Protein AF-A0A9W6TNJ5-F1 (afdb_monomer_lite)

Secondary structure (DSSP, 8-state):
----S--TT-----EEEEEEEEEEEPPGGGS-SSS-GGGHHHHEEEEEEEEEEEHHHHHHHT--GGGGGG----S-TT-TTS-EEEEEEE-SSEEEEEEEEE--SS-S-EEEEEEEEEEES-GGG--SS-SSS-B----SS--EEEEEEEEEEETTEEE--EE-S-----

Structure (mmCIF, N/CA/C/O backbone):
data_AF-A0A9W6TNJ5-F1
#
_entry.id   AF-A0A9W6TNJ5-F1
#
loop_
_atom_site.group_PDB
_atom_site.id
_atom_site.type_symbol
_atom_site.label_atom_id
_atom_site.label_alt_id
_atom_site.label_comp_id
_atom_site.label_asym_id
_atom_site.label_entity_id
_atom_site.label_seq_id
_atom_site.pdbx_PDB_ins_code
_atom_site.Cartn_x
_atom_site.Cartn_y
_atom_site.Cartn_z
_atom_site.occupancy
_atom_site.B_iso_or_equiv
_atom_site.auth_seq_id
_atom_site.auth_comp_id
_atom_site.auth_asym_id
_atom_site.auth_atom_id
_atom_site.pdbx_PDB_model_num
ATOM 1 N N . MET A 1 1 ? -20.446 -2.030 2.931 1.00 32.66 1 MET A N 1
ATOM 2 C CA . MET A 1 1 ? -20.990 -1.926 4.299 1.00 32.66 1 MET A CA 1
ATOM 3 C C . MET A 1 1 ? -19.887 -1.301 5.138 1.00 32.66 1 MET A C 1
ATOM 5 O O . MET A 1 1 ? -18.923 -1.979 5.458 1.00 32.66 1 MET A O 1
ATOM 9 N N . PHE A 1 2 ? -19.938 0.018 5.328 1.00 34.91 2 PHE A N 1
ATOM 10 C CA . PHE A 1 2 ? -18.967 0.737 6.150 1.00 34.91 2 PHE A CA 1
ATOM 11 C C . PHE A 1 2 ? -19.449 0.601 7.587 1.00 34.91 2 PHE A C 1
ATOM 13 O O . PHE A 1 2 ? -20.475 1.178 7.937 1.00 34.91 2 PHE A O 1
ATOM 20 N N . ALA A 1 3 ? -18.785 -0.230 8.385 1.00 38.16 3 ALA A N 1
ATOM 21 C CA . ALA A 1 3 ? -18.978 -0.148 9.820 1.00 38.16 3 ALA A CA 1
ATOM 22 C C . ALA A 1 3 ? -18.427 1.222 10.225 1.00 38.16 3 ALA A C 1
ATOM 24 O O . ALA A 1 3 ? -17.240 1.483 10.038 1.00 38.16 3 ALA A O 1
ATOM 25 N N . ASP A 1 4 ? -19.275 2.087 10.765 1.00 43.94 4 ASP A N 1
ATOM 26 C CA . ASP A 1 4 ? -18.938 3.383 11.372 1.00 43.94 4 ASP A CA 1
ATOM 27 C C . ASP A 1 4 ? -17.968 3.265 12.570 1.00 43.94 4 ASP A C 1
ATOM 29 O O . ASP A 1 4 ? -17.776 4.203 13.341 1.00 43.94 4 ASP A O 1
ATOM 33 N N . GLY A 1 5 ? -17.342 2.100 12.751 1.00 43.44 5 GLY A N 1
ATOM 34 C CA . GLY A 1 5 ? -16.393 1.819 13.807 1.00 43.44 5 GLY A CA 1
ATOM 35 C C . GLY A 1 5 ? -17.003 1.786 15.196 1.00 43.44 5 GLY A C 1
ATOM 36 O O . GLY A 1 5 ? -16.248 1.722 16.167 1.00 43.44 5 GLY A O 1
ATOM 37 N N . HIS A 1 6 ? -18.331 1.836 15.307 1.00 47.16 6 HIS A N 1
ATOM 38 C CA . HIS A 1 6 ? -19.030 1.728 16.571 1.00 47.16 6 HIS A CA 1
ATOM 39 C C . HIS A 1 6 ? -19.576 0.309 16.664 1.00 47.16 6 HIS A C 1
ATOM 41 O O . HIS A 1 6 ? -20.687 -0.011 16.250 1.00 47.16 6 HIS A O 1
ATOM 47 N N . GLY A 1 7 ? -18.777 -0.584 17.246 1.00 44.84 7 GLY A N 1
ATOM 48 C CA . GLY A 1 7 ? -19.382 -1.749 17.870 1.00 44.84 7 GLY A CA 1
ATOM 49 C C . GLY A 1 7 ? -20.425 -1.304 18.898 1.00 44.84 7 GLY A C 1
ATOM 50 O O . GLY A 1 7 ? -20.275 -0.217 19.462 1.00 44.84 7 GLY A O 1
ATOM 51 N N . PRO A 1 8 ? -21.440 -2.130 19.205 1.00 44.88 8 PRO A N 1
ATOM 52 C CA . PRO A 1 8 ? -22.590 -1.748 20.036 1.00 44.88 8 PRO A CA 1
ATOM 53 C C . PRO A 1 8 ? -22.258 -1.246 21.459 1.00 44.88 8 PRO A C 1
ATOM 55 O O . PRO A 1 8 ? -23.163 -0.862 22.191 1.00 44.88 8 PRO A O 1
ATOM 58 N N . TRP A 1 9 ? -20.981 -1.228 21.855 1.00 50.50 9 TRP A N 1
ATOM 59 C CA . TRP A 1 9 ? -20.509 -0.909 23.201 1.00 50.50 9 TRP A CA 1
ATOM 60 C C . TRP A 1 9 ? -19.336 0.085 23.255 1.00 50.50 9 TRP A C 1
ATOM 62 O O . TRP A 1 9 ? -18.781 0.286 24.331 1.00 50.50 9 TRP A O 1
ATOM 72 N N . GLY A 1 10 ? -18.914 0.685 22.133 1.00 49.41 10 GLY A N 1
ATOM 73 C CA . GLY A 1 10 ? -17.827 1.684 22.124 1.00 49.41 10 GLY A CA 1
ATOM 74 C C . GLY A 1 10 ? -16.442 1.161 22.544 1.00 49.41 10 GLY A C 1
ATOM 75 O O . GLY A 1 10 ? -15.535 1.950 22.790 1.00 49.41 10 GLY A O 1
ATOM 76 N N . GLY A 1 11 ? -16.265 -0.161 22.640 1.00 51.06 11 GLY A N 1
ATOM 77 C CA . GLY A 1 11 ? -14.996 -0.784 23.009 1.00 51.06 11 GLY A CA 1
ATOM 78 C C . GLY A 1 11 ? -14.026 -0.866 21.829 1.00 51.06 11 GLY A C 1
ATOM 79 O O . GLY A 1 11 ? -14.374 -1.375 20.762 1.00 51.06 11 GLY A O 1
ATOM 80 N N . GLY A 1 12 ? -12.789 -0.410 22.024 1.00 55.25 12 GLY A N 1
ATOM 81 C CA . GLY A 1 12 ? -11.666 -0.807 21.176 1.00 55.25 12 GLY A CA 1
ATOM 82 C C . GLY A 1 12 ? -11.323 -2.278 21.425 1.00 55.25 12 GLY A C 1
ATOM 83 O O . GLY A 1 12 ? -11.486 -2.794 22.531 1.00 55.25 12 GLY A O 1
ATOM 84 N N . GLY A 1 13 ? -10.867 -2.984 20.401 1.00 63.34 13 GLY A N 1
ATOM 85 C CA . GLY A 1 13 ? -10.353 -4.337 20.563 1.00 63.34 13 GLY A CA 1
ATOM 86 C C . GLY A 1 13 ? -9.406 -4.686 19.430 1.00 63.34 13 GLY A C 1
ATOM 87 O O . GLY A 1 13 ? -9.308 -3.962 18.444 1.00 63.34 13 GLY A O 1
ATOM 88 N N . ARG A 1 14 ? -8.679 -5.790 19.588 1.00 71.88 14 ARG A N 1
ATOM 89 C CA . ARG A 1 14 ? -7.610 -6.171 18.664 1.00 71.88 14 ARG A CA 1
ATOM 90 C C . ARG A 1 14 ? -8.148 -6.408 17.255 1.00 71.88 14 ARG A C 1
ATOM 92 O O . ARG A 1 14 ? -8.992 -7.285 17.061 1.00 71.88 14 ARG A O 1
ATOM 99 N N . SER A 1 15 ? -7.554 -5.723 16.288 1.00 71.94 15 SER A N 1
ATOM 100 C CA . SER A 1 15 ? -7.778 -5.981 14.873 1.00 71.94 15 SER A CA 1
ATOM 101 C C . SER A 1 15 ? -6.567 -6.695 14.271 1.00 71.94 15 SER A C 1
ATOM 103 O O . SER A 1 15 ? -5.417 -6.461 14.650 1.00 71.94 15 SER A O 1
ATOM 105 N N . ARG A 1 16 ? -6.819 -7.632 13.366 1.00 72.81 16 ARG A N 1
ATOM 106 C CA . ARG A 1 16 ? -5.808 -8.424 12.665 1.00 72.81 16 ARG A CA 1
ATOM 107 C C . ARG A 1 16 ? -5.948 -8.160 11.180 1.00 72.81 16 ARG A C 1
ATOM 109 O O . ARG A 1 16 ? -7.048 -8.245 10.641 1.00 72.81 16 ARG A O 1
ATOM 116 N N . VAL A 1 17 ? -4.835 -7.853 10.542 1.00 73.50 17 VAL A N 1
ATOM 117 C CA . VAL A 1 17 ? -4.746 -7.673 9.101 1.00 73.50 17 VAL A CA 1
ATOM 118 C C . VAL A 1 17 ? -3.841 -8.770 8.582 1.00 73.50 17 VAL A C 1
ATOM 120 O O . VAL A 1 17 ? -2.660 -8.835 8.925 1.00 73.50 17 VAL A O 1
ATOM 123 N N . HIS A 1 18 ? -4.419 -9.652 7.783 1.00 77.56 18 HIS A N 1
ATOM 124 C CA . HIS A 1 18 ? -3.671 -10.628 7.020 1.00 77.56 18 HIS A CA 1
ATOM 125 C C . HIS A 1 18 ? -3.647 -10.176 5.566 1.00 77.56 18 HIS A C 1
ATOM 127 O O . HIS A 1 18 ? -4.699 -9.907 4.986 1.00 77.56 18 HIS A O 1
ATOM 133 N N . VAL A 1 19 ? -2.444 -10.053 5.016 1.00 73.69 19 VAL A N 1
ATOM 134 C CA . VAL A 1 19 ? -2.220 -9.751 3.608 1.00 73.69 19 VAL A CA 1
ATOM 135 C C . VAL A 1 19 ? -1.352 -10.851 3.031 1.00 73.69 19 VAL A C 1
ATOM 137 O O . VAL A 1 19 ? -0.220 -11.046 3.479 1.00 73.69 19 VAL A O 1
ATOM 140 N N . ASP A 1 20 ? -1.883 -11.549 2.038 1.00 76.44 20 ASP A N 1
ATOM 141 C CA . ASP A 1 20 ? -1.097 -12.397 1.151 1.00 76.44 20 ASP A CA 1
ATOM 142 C C . ASP A 1 20 ? -1.070 -11.714 -0.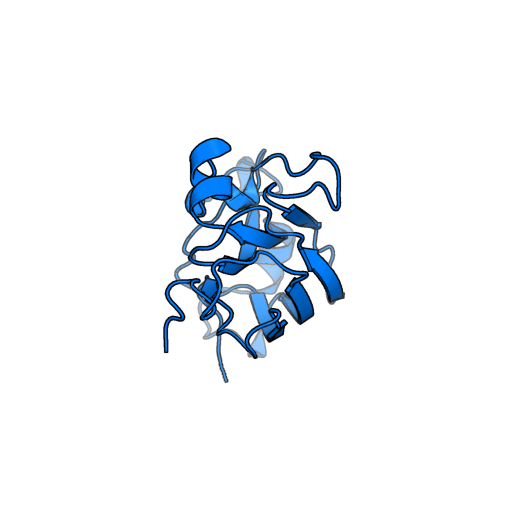215 1.00 76.44 20 ASP A C 1
ATOM 144 O O . ASP A 1 20 ? -2.101 -11.619 -0.878 1.00 76.44 20 ASP A O 1
ATOM 148 N N . ALA A 1 21 ? 0.071 -11.133 -0.585 1.00 73.00 21 ALA A N 1
ATOM 149 C CA . ALA A 1 21 ? 0.215 -10.386 -1.825 1.00 73.00 21 ALA A CA 1
ATOM 150 C C . ALA A 1 21 ? 1.414 -10.883 -2.630 1.00 73.00 21 ALA A C 1
ATOM 152 O O . ALA A 1 21 ? 2.556 -10.832 -2.182 1.00 73.00 21 ALA A O 1
ATOM 153 N N . THR A 1 22 ? 1.181 -11.297 -3.869 1.00 73.69 22 THR A N 1
ATOM 154 C CA . THR A 1 22 ? 2.233 -11.496 -4.862 1.00 73.69 22 THR A CA 1
ATOM 155 C C . THR A 1 22 ? 2.389 -10.226 -5.679 1.00 73.69 22 THR A C 1
ATOM 157 O O . THR A 1 22 ? 1.472 -9.801 -6.384 1.00 73.69 22 THR A O 1
ATOM 160 N N . LEU A 1 23 ? 3.572 -9.622 -5.583 1.00 72.31 23 LEU A N 1
ATOM 161 C CA . LEU A 1 23 ? 3.901 -8.372 -6.246 1.00 72.31 23 LEU A CA 1
ATOM 162 C C . LEU A 1 23 ? 5.131 -8.593 -7.118 1.00 72.31 23 LEU A C 1
ATOM 164 O O . LEU A 1 23 ? 6.206 -8.953 -6.639 1.00 72.31 23 LEU A O 1
ATOM 168 N N . ARG A 1 24 ? 4.989 -8.374 -8.419 1.00 72.06 24 ARG A N 1
ATOM 169 C CA . ARG A 1 24 ? 6.116 -8.491 -9.346 1.00 72.06 24 ARG A CA 1
ATOM 170 C C . ARG A 1 24 ? 5.988 -7.501 -10.490 1.00 72.06 24 ARG A C 1
ATOM 172 O O . ARG A 1 24 ? 4.868 -7.127 -10.834 1.00 72.06 24 ARG A O 1
ATOM 179 N N . PRO A 1 25 ? 7.093 -7.110 -11.134 1.00 67.75 25 PRO A N 1
ATOM 180 C CA . PRO A 1 25 ? 7.013 -6.447 -12.424 1.00 67.75 25 PRO A CA 1
ATOM 181 C C . PRO A 1 25 ? 6.181 -7.280 -13.412 1.00 67.75 25 PRO A C 1
ATOM 183 O O . PRO A 1 25 ? 6.219 -8.520 -13.394 1.00 67.75 25 PRO A O 1
ATOM 186 N N . LEU A 1 26 ? 5.409 -6.612 -14.270 1.00 69.88 26 LEU A N 1
ATOM 187 C CA . LEU A 1 26 ? 4.759 -7.301 -15.387 1.00 69.88 26 LEU A CA 1
ATOM 188 C C . LEU A 1 26 ? 5.812 -7.904 -16.327 1.00 69.88 26 LEU A C 1
ATOM 190 O O . LEU A 1 26 ? 6.958 -7.452 -16.400 1.00 69.88 26 LEU A O 1
ATOM 194 N N . LYS A 1 27 ? 5.429 -8.946 -17.054 1.00 70.12 27 LYS A N 1
ATOM 195 C CA . LYS A 1 27 ? 6.245 -9.504 -18.131 1.00 70.12 27 LYS A CA 1
ATOM 196 C C . LYS A 1 27 ? 5.941 -8.795 -19.445 1.00 70.12 27 LYS A C 1
ATOM 198 O O . LYS A 1 27 ? 4.923 -8.127 -19.596 1.00 70.12 27 LYS A O 1
ATOM 203 N N . GLU A 1 28 ? 6.851 -8.938 -20.401 1.00 65.88 28 GLU A N 1
ATOM 204 C CA . GLU A 1 28 ? 6.751 -8.314 -21.725 1.00 65.88 28 GLU A CA 1
ATOM 205 C C . GLU A 1 28 ? 5.476 -8.734 -22.474 1.00 65.88 28 GLU A C 1
ATOM 207 O O . GLU A 1 28 ? 4.871 -7.914 -23.152 1.00 65.88 28 GLU A O 1
ATOM 212 N N . ASP A 1 29 ? 5.024 -9.973 -22.276 1.00 69.62 29 ASP A N 1
ATOM 213 C CA . ASP A 1 29 ? 3.785 -10.529 -22.827 1.00 69.62 29 ASP A CA 1
ATOM 214 C C . ASP A 1 29 ? 2.508 -10.096 -22.081 1.00 69.62 29 ASP A C 1
ATOM 216 O O . ASP A 1 29 ? 1.403 -10.361 -22.552 1.00 69.62 29 ASP A O 1
ATOM 220 N N . GLU A 1 30 ? 2.637 -9.426 -20.932 1.00 67.69 30 GLU A N 1
ATOM 221 C CA . GLU A 1 30 ? 1.510 -8.938 -20.124 1.00 67.69 30 GLU A CA 1
ATOM 222 C C . GLU A 1 30 ? 1.191 -7.453 -20.367 1.00 67.69 30 GLU A C 1
ATOM 224 O O . GLU A 1 30 ? 0.241 -6.931 -19.781 1.00 67.69 30 GLU A O 1
ATOM 229 N N . VAL A 1 31 ? 1.955 -6.765 -21.222 1.00 64.44 31 VAL A N 1
ATOM 230 C CA . VAL A 1 31 ? 1.775 -5.335 -21.518 1.00 64.44 31 VAL A CA 1
ATOM 231 C C . VAL A 1 31 ? 1.384 -5.134 -22.978 1.00 64.44 31 VAL A C 1
ATOM 233 O O . VAL A 1 31 ? 1.959 -5.734 -23.879 1.00 64.44 31 VAL A O 1
ATOM 236 N N . GLN A 1 32 ? 0.382 -4.282 -23.219 1.00 57.94 32 GLN A N 1
ATOM 237 C CA . GLN A 1 32 ? -0.083 -3.947 -24.567 1.00 57.94 32 GLN A CA 1
ATOM 238 C C . GLN A 1 32 ? 0.970 -3.104 -25.300 1.00 57.94 32 GLN A C 1
ATOM 240 O O . GLN A 1 32 ? 0.962 -1.885 -25.161 1.00 57.94 32 GLN A O 1
ATOM 245 N N . ASP A 1 33 ? 1.871 -3.770 -26.036 1.00 52.75 33 ASP A N 1
ATOM 246 C CA . ASP A 1 33 ? 2.729 -3.358 -27.177 1.00 52.75 33 ASP A CA 1
ATOM 247 C C . ASP A 1 33 ? 3.458 -1.991 -27.169 1.00 52.75 33 ASP A C 1
ATOM 249 O O . ASP A 1 33 ? 4.230 -1.697 -28.081 1.00 52.75 33 ASP A O 1
ATOM 253 N N . THR A 1 34 ? 3.291 -1.147 -26.153 1.00 51.09 34 THR A N 1
ATOM 254 C CA . THR A 1 34 ? 3.683 0.271 -26.209 1.00 51.09 34 THR A CA 1
ATOM 255 C C . THR A 1 34 ? 4.835 0.598 -25.261 1.00 51.09 34 THR A C 1
ATOM 257 O O . THR A 1 34 ? 5.581 1.545 -25.505 1.00 51.09 34 THR A O 1
ATOM 260 N N . ILE A 1 35 ? 5.050 -0.209 -24.216 1.00 53.78 35 ILE A N 1
ATOM 261 C CA . ILE A 1 35 ? 6.148 -0.030 -23.263 1.00 53.78 35 ILE A CA 1
ATOM 262 C C . ILE A 1 35 ? 6.841 -1.372 -23.029 1.00 53.78 35 ILE A C 1
ATOM 264 O O . ILE A 1 35 ? 6.264 -2.312 -22.492 1.00 53.78 35 ILE A O 1
ATOM 268 N N . THR A 1 36 ? 8.112 -1.471 -23.419 1.00 52.66 36 THR A N 1
ATOM 269 C CA . THR A 1 36 ? 8.927 -2.669 -23.185 1.00 52.66 36 THR A CA 1
ATOM 270 C C . THR A 1 36 ? 9.226 -2.790 -21.686 1.00 52.66 36 THR A C 1
ATOM 272 O O . THR A 1 36 ? 10.095 -2.091 -21.162 1.00 52.66 36 THR A O 1
ATOM 275 N N . VAL A 1 37 ? 8.511 -3.672 -20.983 1.00 51.06 37 VAL A N 1
ATOM 276 C CA . VAL A 1 37 ? 8.545 -3.790 -19.509 1.00 51.06 37 VAL A CA 1
ATOM 277 C C . VAL A 1 37 ? 9.940 -4.056 -18.950 1.00 51.06 37 VAL A C 1
ATOM 279 O O . VAL A 1 37 ? 10.301 -3.525 -17.901 1.00 51.06 37 VAL A O 1
ATOM 282 N N . ARG A 1 38 ? 10.772 -4.785 -19.706 1.00 48.53 38 ARG A N 1
ATOM 283 C CA . ARG A 1 38 ? 12.179 -5.047 -19.366 1.00 48.53 38 ARG A CA 1
ATOM 284 C C . ARG A 1 38 ? 12.998 -3.786 -19.108 1.00 48.53 38 ARG A C 1
ATOM 286 O O . ARG A 1 38 ? 13.908 -3.838 -18.298 1.00 48.53 38 ARG A O 1
ATOM 293 N N . ARG A 1 39 ? 12.678 -2.656 -19.745 1.00 57.94 39 ARG A N 1
ATOM 294 C CA . ARG A 1 39 ? 13.432 -1.416 -19.521 1.00 57.94 39 ARG A CA 1
ATOM 295 C C . ARG A 1 39 ? 13.049 -0.723 -18.215 1.00 57.94 39 ARG A C 1
ATOM 297 O O . ARG A 1 39 ? 13.824 0.060 -17.694 1.00 57.94 39 ARG A O 1
ATOM 304 N N . LEU A 1 40 ? 11.869 -0.983 -17.662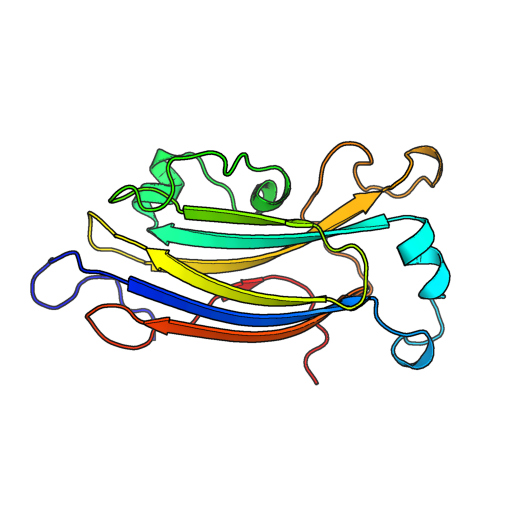 1.00 63.97 40 LEU A N 1
ATOM 305 C CA . LEU A 1 40 ? 11.370 -0.214 -16.523 1.00 63.97 40 LEU A CA 1
ATOM 306 C C . LEU A 1 40 ? 11.939 -0.694 -15.194 1.00 63.97 40 LEU A C 1
ATOM 308 O O . LEU A 1 40 ? 12.279 0.145 -14.371 1.00 63.97 40 LEU A O 1
ATOM 312 N N . SER A 1 41 ? 12.148 -1.999 -15.003 1.00 66.81 41 SER A N 1
ATOM 313 C CA . SER A 1 41 ? 12.957 -2.489 -13.877 1.00 66.81 41 SER A CA 1
ATOM 314 C C . SER A 1 41 ? 14.393 -1.963 -13.923 1.00 66.81 41 SER A C 1
ATOM 316 O O . SER A 1 41 ? 15.045 -1.873 -12.887 1.00 66.81 41 SER A O 1
ATOM 318 N N . ASP A 1 42 ? 14.894 -1.581 -15.100 1.00 73.94 42 ASP A N 1
ATOM 319 C CA . ASP A 1 42 ? 16.211 -0.951 -15.238 1.00 73.94 42 ASP A CA 1
ATOM 320 C C . ASP A 1 42 ? 16.185 0.534 -14.838 1.00 73.94 42 ASP A C 1
ATOM 322 O O . ASP A 1 42 ? 17.217 1.086 -14.452 1.00 73.94 42 ASP A O 1
ATOM 326 N N . TYR A 1 43 ? 15.012 1.174 -14.883 1.00 75.69 43 TYR A N 1
ATOM 327 C CA . TYR A 1 43 ? 14.838 2.601 -14.597 1.00 75.69 43 TYR A CA 1
ATOM 328 C C . TYR A 1 43 ? 14.246 2.901 -13.222 1.00 75.69 43 TYR A C 1
ATOM 330 O O . TYR A 1 43 ? 14.491 3.987 -12.694 1.00 75.69 43 TYR A O 1
ATOM 338 N N . PHE A 1 44 ? 13.493 1.973 -12.639 1.00 79.88 44 PHE A N 1
ATOM 339 C CA . PHE A 1 44 ? 12.718 2.193 -11.425 1.00 79.88 44 PHE A CA 1
ATOM 340 C C . PHE A 1 44 ? 12.998 1.128 -10.367 1.00 79.88 44 PHE A C 1
ATOM 342 O O . PHE A 1 44 ? 13.176 -0.050 -10.678 1.00 79.88 44 PHE A O 1
ATOM 349 N N . ASP A 1 45 ? 13.001 1.569 -9.114 1.00 83.06 45 ASP A N 1
ATOM 350 C CA . ASP A 1 45 ? 12.847 0.701 -7.954 1.00 83.06 45 ASP A CA 1
ATOM 351 C C . ASP A 1 45 ? 11.376 0.696 -7.551 1.00 83.06 45 ASP A C 1
ATOM 353 O O . ASP A 1 45 ? 10.703 1.731 -7.609 1.00 83.06 45 ASP A O 1
ATOM 357 N N . PHE A 1 46 ? 10.896 -0.457 -7.099 1.00 81.44 46 PHE A N 1
ATOM 358 C CA . PHE A 1 46 ? 9.521 -0.631 -6.656 1.00 81.44 46 PHE A CA 1
ATOM 359 C C . PHE A 1 46 ? 9.477 -0.960 -5.168 1.00 81.44 46 PHE A C 1
ATOM 361 O O . PHE A 1 46 ? 10.422 -1.492 -4.588 1.00 81.44 46 PHE A O 1
ATOM 368 N N . GLY A 1 47 ? 8.357 -0.644 -4.542 1.00 82.00 47 GLY A N 1
ATOM 369 C CA . GLY A 1 47 ? 8.068 -1.029 -3.174 1.00 82.00 47 GLY A CA 1
ATOM 370 C C . GLY A 1 47 ? 6.573 -1.026 -2.929 1.00 82.00 47 GLY A C 1
ATOM 371 O O . GLY A 1 47 ? 5.795 -0.591 -3.778 1.00 82.00 47 GLY A O 1
ATOM 372 N N . VAL A 1 48 ? 6.167 -1.509 -1.767 1.00 82.69 48 VAL A N 1
ATOM 373 C CA . VAL A 1 48 ? 4.775 -1.465 -1.334 1.00 82.69 48 VAL A CA 1
ATOM 374 C C . VAL A 1 48 ? 4.701 -0.990 0.100 1.00 82.69 48 VAL A C 1
ATOM 376 O O . VAL A 1 48 ? 5.486 -1.404 0.952 1.00 82.69 48 VAL A O 1
ATOM 379 N N . VAL A 1 49 ? 3.737 -0.122 0.371 1.00 86.50 49 VAL A N 1
ATOM 380 C CA . VAL A 1 49 ? 3.357 0.248 1.730 1.00 86.50 49 VAL A CA 1
ATOM 381 C C . VAL A 1 49 ? 2.161 -0.583 2.141 1.00 86.50 49 VAL A C 1
ATOM 383 O O . VAL A 1 49 ? 1.148 -0.602 1.443 1.00 86.50 49 VAL A O 1
ATOM 386 N N . LEU A 1 50 ? 2.267 -1.211 3.308 1.00 85.06 50 LEU A N 1
ATOM 387 C CA . LEU A 1 50 ? 1.113 -1.677 4.060 1.00 85.06 50 LEU A CA 1
ATOM 388 C C . LEU A 1 50 ? 0.937 -0.757 5.262 1.00 85.06 50 LEU A C 1
ATOM 390 O O . LEU A 1 50 ? 1.852 -0.639 6.074 1.00 85.06 50 LEU A O 1
ATOM 394 N N . ALA A 1 51 ? -0.231 -0.142 5.400 1.00 85.69 51 ALA A N 1
ATOM 395 C CA . ALA A 1 51 ? -0.569 0.678 6.555 1.00 85.69 51 ALA A CA 1
ATOM 396 C C . ALA A 1 51 ? -1.931 0.281 7.125 1.00 85.69 51 ALA A C 1
ATOM 398 O O . ALA A 1 51 ? -2.851 -0.093 6.402 1.00 85.69 51 ALA A O 1
ATOM 399 N N . THR A 1 52 ? -2.056 0.359 8.443 1.00 84.12 52 THR A N 1
ATOM 400 C CA . THR A 1 52 ? -3.280 0.072 9.183 1.00 84.12 52 THR A CA 1
ATOM 401 C C . THR A 1 52 ? -3.470 1.138 10.248 1.00 84.12 52 THR A C 1
ATOM 403 O O . THR A 1 52 ? -2.581 1.355 11.079 1.00 84.12 52 THR A O 1
ATOM 406 N N . TYR A 1 53 ? -4.607 1.819 10.224 1.00 81.38 53 TYR A N 1
ATOM 407 C CA . TYR A 1 53 ? -4.858 2.959 11.102 1.00 81.38 53 TYR A CA 1
ATOM 408 C C . TYR A 1 53 ? -6.351 3.173 11.349 1.00 81.38 53 TYR A C 1
ATOM 410 O O . TYR A 1 53 ? -7.194 2.711 10.581 1.00 81.38 53 TYR A O 1
ATOM 418 N N . SER A 1 54 ? -6.686 3.899 12.419 1.00 80.31 54 SER A N 1
ATOM 419 C CA . SER A 1 54 ? -7.995 4.546 12.548 1.00 80.31 54 SER A CA 1
ATOM 420 C C . SER A 1 54 ? -7.947 5.962 11.974 1.00 80.31 54 SER A C 1
ATOM 422 O O . SER A 1 54 ? -6.874 6.570 11.928 1.00 80.31 54 SER A O 1
ATOM 424 N N . ALA A 1 55 ? -9.096 6.500 11.559 1.00 79.75 55 ALA A N 1
ATOM 425 C CA . ALA A 1 55 ? -9.192 7.870 11.043 1.00 79.75 55 ALA A CA 1
ATOM 426 C C . ALA A 1 55 ? -8.577 8.901 12.010 1.00 79.75 55 ALA A C 1
ATOM 428 O O . ALA A 1 55 ? -7.767 9.726 11.596 1.00 79.75 55 ALA A O 1
ATOM 429 N N . ASP A 1 56 ? -8.876 8.795 13.307 1.00 80.00 56 ASP A N 1
ATOM 430 C CA . ASP A 1 56 ? -8.339 9.711 14.320 1.00 80.00 56 ASP A CA 1
ATOM 431 C C . ASP A 1 56 ? -6.824 9.561 14.500 1.00 80.00 56 ASP A C 1
ATOM 433 O O . ASP A 1 56 ? -6.118 10.556 14.662 1.00 80.00 56 ASP A O 1
ATOM 437 N N . ALA A 1 57 ? -6.301 8.331 14.425 1.00 81.62 57 ALA A N 1
ATOM 438 C CA . ALA A 1 57 ? -4.865 8.077 14.517 1.00 81.62 57 ALA A CA 1
ATOM 439 C C . ALA A 1 57 ? -4.106 8.632 13.302 1.00 81.62 57 ALA A C 1
ATOM 441 O O . ALA A 1 57 ? -3.031 9.208 13.469 1.00 81.62 57 ALA A O 1
ATOM 442 N N . ALA A 1 58 ? -4.665 8.489 12.095 1.00 82.81 58 ALA A N 1
ATOM 443 C CA . ALA A 1 58 ? -4.099 9.075 10.883 1.00 82.81 58 ALA A CA 1
ATOM 444 C C . ALA A 1 58 ? -4.102 10.609 10.952 1.00 82.81 58 ALA A C 1
ATOM 446 O O . ALA A 1 58 ? -3.068 11.232 10.718 1.00 82.81 58 ALA A O 1
ATOM 447 N N . LEU A 1 59 ? -5.221 11.215 11.366 1.00 84.50 59 LEU A N 1
ATOM 448 C CA . LEU A 1 59 ? -5.336 12.666 11.539 1.00 84.50 59 LEU A CA 1
ATOM 449 C C . LEU A 1 59 ? -4.359 13.205 12.590 1.00 84.50 59 LEU A C 1
ATOM 451 O O . LEU A 1 59 ? -3.670 14.190 12.334 1.00 84.50 59 LEU A O 1
ATOM 455 N N . ALA A 1 60 ? -4.258 12.551 13.750 1.00 84.44 60 ALA A N 1
ATOM 456 C CA . ALA A 1 60 ? -3.343 12.955 14.817 1.00 84.44 60 ALA A CA 1
ATOM 457 C C . ALA A 1 60 ? -1.867 12.838 14.405 1.00 84.44 60 ALA A C 1
ATOM 459 O O . ALA A 1 60 ? -1.043 13.646 14.832 1.00 84.44 60 ALA A O 1
ATOM 460 N N . ALA A 1 61 ? -1.535 11.849 13.571 1.00 84.75 61 ALA A N 1
ATOM 461 C CA . ALA A 1 61 ? -0.198 11.686 13.012 1.00 84.75 61 ALA A CA 1
ATOM 462 C C . ALA A 1 61 ? 0.088 12.629 11.829 1.00 84.75 61 ALA A C 1
ATOM 464 O O . ALA A 1 61 ? 1.239 12.721 11.413 1.00 84.75 61 ALA A O 1
ATOM 465 N N . GLY A 1 62 ? -0.925 13.314 11.281 1.00 85.75 62 GLY A N 1
ATOM 466 C CA . GLY A 1 62 ? -0.800 14.087 10.042 1.00 85.75 62 GLY A CA 1
ATOM 467 C C . GLY A 1 62 ? -0.545 13.210 8.811 1.00 85.75 62 GLY A C 1
ATOM 468 O O . GLY A 1 62 ? 0.106 13.658 7.870 1.00 85.75 62 GLY A O 1
ATOM 469 N N . PHE A 1 63 ? -1.001 11.956 8.840 1.00 87.06 63 PHE A N 1
ATOM 470 C CA . PHE A 1 63 ? -0.799 10.992 7.764 1.00 87.06 63 PHE A CA 1
ATOM 471 C C . PHE A 1 63 ? -1.711 11.299 6.570 1.00 87.06 63 PHE A C 1
ATOM 473 O O . PHE A 1 63 ? -2.930 11.392 6.721 1.00 87.06 63 PHE A O 1
ATOM 480 N N . ASP A 1 64 ? -1.111 11.419 5.385 1.00 84.94 64 ASP A N 1
ATOM 481 C CA . ASP A 1 64 ? -1.798 11.524 4.095 1.00 84.94 64 ASP A CA 1
ATOM 482 C C . ASP A 1 64 ? -1.439 10.298 3.249 1.00 84.94 64 ASP A C 1
ATOM 484 O O . ASP A 1 64 ? -0.260 10.045 2.981 1.00 84.94 64 ASP A O 1
ATOM 488 N N . ASP A 1 65 ? -2.455 9.562 2.788 1.00 81.06 65 ASP A N 1
ATOM 489 C CA . ASP A 1 65 ? -2.298 8.381 1.933 1.00 81.06 65 ASP A CA 1
ATOM 490 C C . ASP A 1 65 ? -1.453 8.677 0.678 1.00 81.06 65 ASP A C 1
ATOM 492 O O . ASP A 1 65 ? -0.740 7.804 0.181 1.00 81.06 65 ASP A O 1
ATOM 496 N N . ARG A 1 66 ? -1.473 9.919 0.171 1.00 80.19 66 ARG A N 1
ATOM 497 C CA . ARG A 1 66 ? -0.682 10.338 -1.004 1.00 80.19 66 ARG A CA 1
ATOM 498 C C . ARG A 1 66 ? 0.819 10.393 -0.734 1.00 80.19 66 ARG A C 1
ATOM 500 O O . ARG A 1 66 ? 1.609 10.234 -1.663 1.00 80.19 66 ARG A O 1
ATOM 507 N N . ALA A 1 67 ? 1.204 10.619 0.518 1.00 84.25 67 ALA A N 1
ATOM 508 C CA . ALA A 1 67 ? 2.591 10.660 0.968 1.00 84.25 67 ALA A CA 1
ATOM 509 C C . ALA A 1 67 ? 3.030 9.340 1.624 1.00 84.25 67 ALA A C 1
ATOM 511 O O . ALA A 1 67 ? 4.144 9.250 2.131 1.00 84.25 67 ALA A O 1
ATOM 512 N N . ALA A 1 68 ? 2.186 8.301 1.603 1.00 87.25 68 ALA A N 1
ATOM 513 C CA . ALA A 1 68 ? 2.457 7.041 2.288 1.00 87.25 68 ALA A CA 1
ATOM 514 C C . ALA A 1 68 ? 3.801 6.411 1.881 1.00 87.25 68 ALA A C 1
ATOM 516 O O . ALA A 1 68 ? 4.510 5.892 2.732 1.00 87.25 68 ALA A O 1
ATOM 517 N N . CYS A 1 69 ? 4.187 6.495 0.604 1.00 87.19 69 CYS A N 1
ATOM 518 C CA . CYS A 1 69 ? 5.428 5.903 0.093 1.00 87.19 69 CYS A CA 1
ATOM 519 C C . CYS A 1 69 ? 6.719 6.555 0.610 1.00 87.19 69 CYS A C 1
ATOM 521 O O . CYS A 1 69 ? 7.743 5.879 0.681 1.00 87.19 69 CYS A O 1
ATOM 523 N N . SER A 1 70 ? 6.679 7.835 0.983 1.00 87.12 70 SER A N 1
ATOM 524 C CA . SER A 1 70 ? 7.806 8.544 1.601 1.00 87.12 70 SER A CA 1
ATOM 525 C C . SER A 1 70 ? 7.629 8.704 3.113 1.00 87.12 70 SER A C 1
ATOM 527 O O . SER A 1 70 ? 8.474 9.296 3.787 1.00 87.12 70 SER A O 1
ATOM 529 N N . TRP A 1 71 ? 6.538 8.167 3.667 1.00 87.81 71 TRP A N 1
ATOM 530 C CA . TRP A 1 71 ? 6.232 8.289 5.079 1.00 87.81 71 TRP A CA 1
ATOM 531 C C . TRP A 1 71 ? 7.228 7.512 5.935 1.00 87.81 71 TRP A C 1
ATOM 533 O O . TRP A 1 71 ? 7.605 6.374 5.645 1.00 87.81 71 TRP A O 1
ATOM 543 N N . ASN A 1 72 ? 7.620 8.114 7.054 1.00 85.62 72 ASN A N 1
ATOM 544 C CA . ASN A 1 72 ? 8.500 7.457 7.998 1.00 85.62 72 ASN A CA 1
ATOM 545 C C . ASN A 1 72 ? 7.707 6.526 8.930 1.00 85.62 72 ASN A C 1
ATOM 547 O O . ASN A 1 72 ? 7.114 6.958 9.919 1.00 85.62 72 ASN A O 1
ATOM 551 N N . PHE A 1 73 ? 7.740 5.229 8.631 1.00 82.50 73 PHE A N 1
ATOM 552 C CA . PHE A 1 73 ? 7.082 4.189 9.424 1.00 82.50 73 PHE A CA 1
ATOM 553 C C . PHE A 1 73 ? 7.897 3.676 10.622 1.00 82.50 73 PHE A C 1
ATOM 555 O O . PHE A 1 73 ? 7.487 2.709 11.254 1.00 82.50 73 PHE A O 1
ATOM 562 N N . SER A 1 74 ? 9.019 4.308 10.986 1.00 70.00 74 SER A N 1
ATOM 563 C CA . SER A 1 74 ? 9.873 3.866 12.112 1.00 70.00 74 SER A CA 1
ATOM 564 C C . SER A 1 74 ? 9.261 4.035 13.518 1.00 70.00 74 SER A C 1
ATOM 566 O O . SER A 1 74 ? 9.972 3.965 14.519 1.00 70.00 74 SER A O 1
ATOM 568 N N . ASN A 1 75 ? 7.943 4.222 13.617 1.00 62.59 75 ASN A N 1
ATOM 569 C CA . ASN A 1 75 ? 7.222 4.253 14.885 1.00 62.59 75 ASN A CA 1
ATOM 570 C C . ASN A 1 75 ? 7.238 2.887 15.588 1.00 62.59 75 ASN A C 1
ATOM 572 O O . ASN A 1 75 ? 7.370 1.839 14.959 1.00 62.59 75 ASN A O 1
ATOM 576 N N . ASP A 1 76 ? 7.027 2.914 16.908 1.00 59.03 76 ASP A N 1
ATOM 577 C CA . ASP A 1 76 ? 6.868 1.716 17.732 1.00 59.03 76 ASP A CA 1
ATOM 578 C C . ASP A 1 76 ? 5.811 0.770 17.139 1.00 59.03 76 ASP A C 1
ATOM 580 O O . ASP A 1 76 ? 4.602 1.053 17.133 1.00 59.03 76 ASP A O 1
ATOM 584 N N . SER A 1 77 ? 6.281 -0.384 16.667 1.00 63.81 77 SER A N 1
ATOM 585 C CA . SER A 1 77 ? 5.414 -1.467 16.220 1.00 63.81 77 SER A CA 1
ATOM 586 C C . SER A 1 77 ? 4.494 -1.894 17.365 1.00 63.81 77 SER A C 1
ATOM 588 O O . SER A 1 77 ? 4.959 -2.069 18.492 1.00 63.81 77 SER A O 1
ATOM 590 N N . ASN A 1 78 ? 3.211 -2.113 17.079 1.00 65.19 78 ASN A N 1
ATOM 591 C CA . ASN A 1 78 ? 2.196 -2.559 18.046 1.00 65.19 78 ASN A CA 1
ATOM 592 C C . ASN A 1 78 ? 1.839 -1.561 19.167 1.00 65.19 78 ASN A C 1
ATOM 594 O O . ASN A 1 78 ? 1.234 -1.959 20.162 1.00 65.19 78 ASN A O 1
ATOM 598 N N . ALA A 1 79 ? 2.172 -0.277 19.029 1.00 73.12 79 ALA A N 1
ATOM 599 C CA . ALA A 1 79 ? 1.703 0.745 19.961 1.00 73.12 79 ALA A CA 1
ATOM 600 C C . ALA A 1 79 ? 0.188 0.984 19.824 1.00 73.12 79 ALA A C 1
ATOM 602 O O . ALA A 1 79 ? -0.336 1.167 18.721 1.00 73.12 79 ALA A O 1
ATOM 603 N N . GLU A 1 80 ? -0.508 1.003 20.961 1.00 74.19 80 GLU A N 1
ATOM 604 C CA . GLU A 1 80 ? -1.957 1.189 21.026 1.00 74.19 80 GLU A CA 1
ATOM 605 C C . GLU A 1 80 ? -2.375 2.560 20.473 1.00 74.19 80 GLU A C 1
ATOM 607 O O . GLU A 1 80 ? -1.773 3.590 20.780 1.00 74.19 80 GLU A O 1
ATOM 612 N N . GLY A 1 81 ? -3.406 2.574 19.631 1.00 72.94 81 GLY A N 1
ATOM 613 C CA . GLY A 1 81 ? -3.976 3.781 19.039 1.00 72.94 81 GLY A CA 1
ATOM 614 C C . GLY A 1 81 ? -3.120 4.464 17.983 1.00 72.94 81 GLY A C 1
ATOM 615 O O . GLY A 1 81 ? -3.511 5.522 17.500 1.00 72.94 81 GLY A O 1
ATOM 616 N N . ARG A 1 82 ? -1.960 3.906 17.625 1.00 81.12 82 ARG A N 1
ATOM 617 C CA . ARG A 1 82 ? -1.055 4.521 16.650 1.00 81.12 82 ARG A CA 1
ATOM 618 C C . ARG A 1 82 ? -1.198 3.885 15.283 1.00 81.12 82 ARG A C 1
ATOM 620 O O . ARG A 1 82 ? -1.343 2.671 15.180 1.00 81.12 82 ARG A O 1
ATOM 627 N N . LEU A 1 83 ? -1.077 4.711 14.246 1.00 83.81 83 LEU A N 1
ATOM 628 C CA . LEU A 1 83 ? -0.887 4.239 12.882 1.00 83.81 83 LEU A CA 1
ATOM 629 C C . LEU A 1 83 ? 0.281 3.251 12.849 1.00 83.81 83 LEU A C 1
ATOM 631 O O . LEU A 1 83 ? 1.381 3.554 13.316 1.00 83.81 83 LEU A O 1
ATOM 635 N N . GLN A 1 84 ? 0.011 2.072 12.307 1.00 85.69 84 GLN A N 1
ATOM 636 C CA . GLN A 1 84 ? 1.004 1.042 12.058 1.00 85.69 84 GLN A CA 1
ATOM 637 C C . GLN A 1 84 ? 1.213 0.978 10.556 1.00 85.69 84 GLN A C 1
ATOM 639 O O . GLN A 1 84 ? 0.250 1.001 9.794 1.00 85.69 84 GLN A O 1
ATOM 644 N N . GLY A 1 85 ? 2.452 0.893 10.114 1.00 85.38 85 GLY A N 1
ATOM 645 C CA . GLY A 1 85 ? 2.723 0.677 8.710 1.00 85.38 85 GLY A CA 1
ATOM 646 C C . GLY A 1 85 ? 4.138 0.209 8.499 1.00 85.38 85 GLY A C 1
ATOM 647 O O . GLY A 1 85 ? 4.966 0.264 9.406 1.00 85.38 85 GLY A O 1
ATOM 648 N N . GLN A 1 86 ? 4.391 -0.298 7.308 1.00 87.25 86 GLN A N 1
ATOM 649 C CA . GLN A 1 86 ? 5.705 -0.746 6.912 1.00 87.25 86 GLN A CA 1
ATOM 650 C C . GLN A 1 86 ? 5.851 -0.583 5.407 1.00 87.25 86 GLN A C 1
ATOM 652 O O . GLN A 1 86 ? 4.932 -0.869 4.637 1.00 87.25 86 GLN A O 1
ATOM 657 N N . PHE A 1 87 ? 7.031 -0.115 5.017 1.00 87.06 87 PHE A N 1
ATOM 658 C CA . PHE A 1 87 ? 7.462 -0.075 3.635 1.00 87.06 87 PHE A CA 1
ATOM 659 C C . PHE A 1 87 ? 8.268 -1.337 3.321 1.00 87.06 87 PHE A C 1
ATOM 661 O O . PHE A 1 87 ? 9.193 -1.690 4.057 1.00 87.06 87 PHE A O 1
ATOM 668 N N . TYR A 1 88 ? 7.924 -1.989 2.219 1.00 84.06 88 TYR A N 1
ATOM 669 C CA . TYR A 1 88 ? 8.580 -3.187 1.719 1.00 84.06 88 TYR A CA 1
ATOM 670 C C . TYR A 1 88 ? 9.208 -2.867 0.35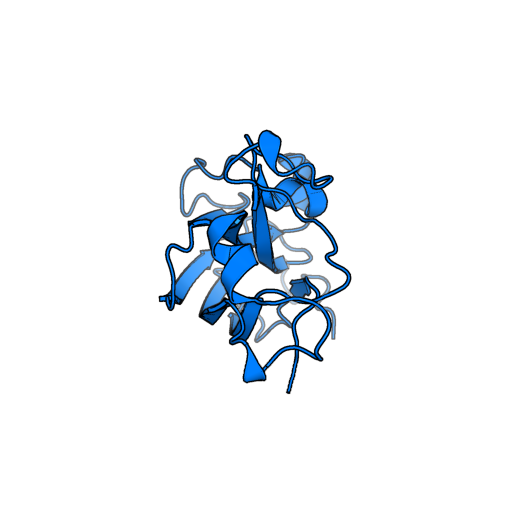8 1.00 84.06 88 TYR A C 1
ATOM 672 O O . TYR A 1 88 ? 8.468 -2.753 -0.623 1.00 84.06 88 TYR A O 1
ATOM 680 N N . PRO A 1 89 ? 10.539 -2.678 0.269 1.00 83.19 89 PRO A N 1
ATOM 681 C CA . PRO A 1 89 ? 11.206 -2.583 -1.026 1.00 83.19 89 PRO A CA 1
ATOM 682 C C . PRO A 1 89 ? 11.079 -3.917 -1.769 1.00 83.19 89 PRO A C 1
ATOM 684 O O . PRO A 1 89 ? 11.091 -4.976 -1.143 1.00 83.19 89 PRO A O 1
ATOM 687 N N . MET A 1 90 ? 10.954 -3.865 -3.094 1.00 78.19 90 MET A N 1
ATOM 688 C CA . MET A 1 90 ? 10.817 -5.046 -3.945 1.00 78.19 90 MET A CA 1
ATOM 689 C C . MET A 1 90 ? 11.987 -5.140 -4.916 1.00 78.19 90 MET A C 1
ATOM 691 O O . MET A 1 90 ? 12.122 -4.310 -5.815 1.00 78.19 90 MET A O 1
ATOM 695 N N . ASP A 1 91 ? 12.796 -6.187 -4.761 1.00 65.12 91 ASP A N 1
ATOM 696 C CA . ASP A 1 91 ? 14.013 -6.362 -5.560 1.00 65.12 91 ASP A CA 1
ATOM 697 C C . ASP A 1 91 ? 13.785 -7.183 -6.851 1.00 65.12 91 ASP A C 1
ATOM 699 O O . ASP A 1 91 ? 14.526 -7.009 -7.816 1.00 65.12 91 ASP A O 1
ATOM 703 N N . SER A 1 92 ? 12.781 -8.075 -6.893 1.00 63.09 92 SER A N 1
ATOM 704 C CA . SER A 1 92 ? 12.170 -8.742 -8.077 1.00 63.09 92 SER A CA 1
ATOM 705 C C . SER A 1 92 ? 11.447 -10.029 -7.650 1.00 63.09 92 SER A C 1
ATOM 707 O O . SER A 1 92 ? 11.911 -10.696 -6.732 1.00 63.09 92 SER A O 1
ATOM 709 N N . ASP A 1 93 ? 10.330 -10.376 -8.309 1.00 62.31 93 ASP A N 1
ATOM 710 C CA . ASP A 1 93 ? 9.575 -11.634 -8.119 1.00 62.31 93 ASP A CA 1
ATOM 711 C C . ASP A 1 93 ? 9.443 -12.086 -6.649 1.00 62.31 93 ASP A C 1
ATOM 713 O O . ASP A 1 93 ? 9.811 -13.202 -6.277 1.00 62.31 93 ASP A O 1
ATOM 717 N N . GLN A 1 94 ? 8.918 -11.200 -5.796 1.00 67.00 94 GLN A N 1
ATOM 718 C CA . GLN A 1 94 ? 8.731 -11.466 -4.372 1.00 67.00 94 GLN A CA 1
ATOM 719 C C . GLN A 1 94 ? 7.249 -11.643 -4.043 1.00 67.00 94 GLN A C 1
ATOM 721 O O . GLN A 1 94 ? 6.407 -10.790 -4.322 1.00 67.00 94 GLN A O 1
ATOM 726 N N . THR A 1 95 ? 6.930 -12.755 -3.386 1.00 70.19 95 THR A N 1
ATOM 727 C CA . THR A 1 95 ? 5.666 -12.878 -2.661 1.00 70.19 95 THR A CA 1
ATOM 728 C C . THR A 1 95 ? 5.840 -12.243 -1.289 1.00 70.19 95 THR A C 1
ATOM 730 O O . THR A 1 95 ? 6.723 -12.621 -0.517 1.00 70.19 95 THR A O 1
ATOM 733 N N . LEU A 1 96 ? 4.991 -11.268 -0.993 1.00 73.00 96 LEU A N 1
ATOM 734 C CA . LEU A 1 96 ? 4.924 -10.573 0.275 1.00 73.00 96 LEU A CA 1
ATOM 735 C C . LEU A 1 96 ? 3.784 -11.165 1.114 1.00 73.00 96 LEU A C 1
ATOM 737 O O . LEU A 1 96 ? 2.610 -10.881 0.890 1.00 73.00 96 LEU A O 1
ATOM 741 N N . GLN A 1 97 ? 4.144 -11.961 2.119 1.00 76.75 97 GLN A N 1
ATOM 742 C CA . GLN A 1 97 ? 3.201 -12.446 3.127 1.00 76.75 97 GLN A CA 1
ATOM 743 C C . GLN A 1 97 ? 3.366 -11.646 4.411 1.00 76.75 97 GLN A C 1
ATOM 745 O O . GLN A 1 97 ? 4.400 -11.726 5.078 1.00 76.75 97 GLN A O 1
ATOM 750 N N . VAL A 1 98 ? 2.339 -10.876 4.768 1.00 75.94 98 VAL A N 1
ATOM 751 C CA . VAL A 1 98 ? 2.368 -10.015 5.950 1.00 75.94 98 VAL A CA 1
ATOM 752 C C . VAL A 1 98 ? 1.197 -10.335 6.862 1.00 75.94 98 VAL A C 1
ATOM 754 O O . VAL A 1 98 ? 0.031 -10.379 6.470 1.00 75.94 98 VAL A O 1
ATOM 757 N N . ASN A 1 99 ? 1.518 -10.533 8.135 1.00 75.19 99 ASN A N 1
ATOM 758 C CA . ASN A 1 99 ? 0.535 -10.652 9.195 1.00 75.19 99 ASN A CA 1
ATOM 759 C C . ASN A 1 99 ? 0.783 -9.535 10.206 1.00 75.19 99 ASN A C 1
ATOM 761 O O . ASN A 1 99 ? 1.765 -9.566 10.948 1.00 75.19 99 ASN A O 1
ATOM 765 N N . ALA A 1 100 ? -0.098 -8.540 10.205 1.00 73.94 100 ALA A N 1
ATOM 766 C CA . ALA A 1 100 ? -0.009 -7.377 11.069 1.00 73.94 100 ALA A CA 1
ATOM 767 C C . ALA A 1 100 ? -1.138 -7.399 12.103 1.00 73.94 100 ALA A C 1
ATOM 769 O O . ALA A 1 100 ? -2.287 -7.748 11.818 1.00 73.94 100 ALA A O 1
ATOM 770 N N . THR A 1 101 ? -0.819 -7.013 13.336 1.00 74.56 101 THR A N 1
ATOM 771 C CA . THR A 1 101 ? -1.826 -6.797 14.376 1.00 74.56 101 THR A CA 1
ATOM 772 C C . THR A 1 101 ? -1.875 -5.315 14.709 1.00 74.56 101 THR A C 1
ATOM 774 O O . THR A 1 101 ? -0.857 -4.704 15.013 1.00 74.56 101 THR A O 1
ATOM 777 N N . PHE A 1 102 ? -3.076 -4.752 14.661 1.00 74.81 102 PHE A N 1
ATOM 778 C CA . PHE A 1 102 ? -3.344 -3.358 14.971 1.00 74.81 102 PHE A CA 1
ATOM 779 C C . PHE 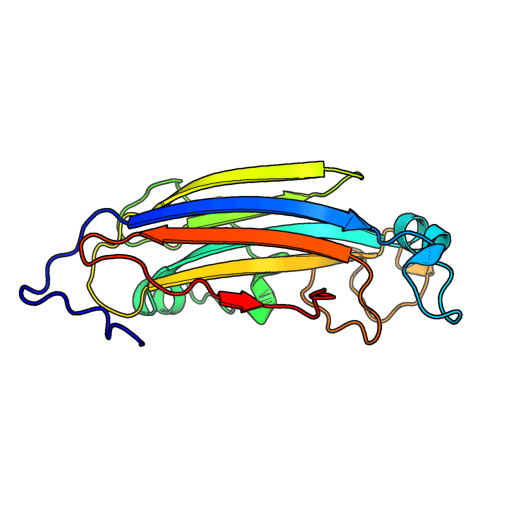A 1 102 ? -4.194 -3.273 16.241 1.00 74.81 102 PHE A C 1
ATOM 781 O O . PHE A 1 102 ? -5.164 -4.018 16.417 1.00 74.81 102 PHE A O 1
ATOM 788 N N . TYR A 1 103 ? -3.815 -2.366 17.137 1.00 74.94 103 TYR A N 1
ATOM 789 C CA . TYR A 1 103 ? -4.461 -2.166 18.431 1.00 74.94 103 TYR A CA 1
ATOM 790 C C . TYR A 1 103 ? -5.140 -0.793 18.443 1.00 74.94 103 TYR A C 1
ATOM 792 O O . TYR A 1 103 ? -4.516 0.176 18.866 1.00 74.94 103 TYR A O 1
ATOM 800 N N . PRO A 1 104 ? -6.381 -0.656 17.947 1.00 70.12 104 PRO A N 1
ATOM 801 C CA . PRO A 1 104 ? -7.102 0.610 18.026 1.00 70.12 104 PRO A CA 1
ATOM 802 C C . PRO A 1 104 ? -7.422 0.948 19.489 1.00 70.12 104 PRO A C 1
ATOM 804 O O . PRO A 1 104 ? -8.027 0.137 20.188 1.00 70.12 104 PRO A O 1
ATOM 807 N N . SER A 1 105 ? -7.049 2.150 19.937 1.00 68.06 105 SER A N 1
ATOM 808 C CA . SER A 1 105 ? -7.383 2.664 21.278 1.00 68.06 105 SER A CA 1
ATOM 809 C C . SER A 1 105 ? -8.758 3.338 21.336 1.00 68.06 105 SER A C 1
ATOM 811 O O . SER A 1 105 ? -9.333 3.493 22.410 1.00 68.06 105 SER A O 1
ATOM 813 N N . GLN A 1 106 ? -9.290 3.753 20.183 1.00 62.69 106 GLN A N 1
ATOM 814 C CA . GLN A 1 106 ? -10.584 4.421 20.044 1.00 62.69 106 GLN A CA 1
ATOM 815 C C . GLN A 1 106 ? -11.426 3.729 18.964 1.00 62.69 106 GLN A C 1
ATOM 817 O O . GLN A 1 106 ? -10.895 3.024 18.100 1.00 62.69 106 GLN A O 1
ATOM 822 N N . GLY A 1 107 ? -12.749 3.904 19.042 1.00 59.50 107 GLY A N 1
ATOM 823 C CA . GLY A 1 107 ? -13.672 3.501 17.978 1.00 59.50 107 GLY A CA 1
ATOM 824 C C . GLY A 1 107 ? -13.469 4.325 16.700 1.00 59.50 107 GLY A C 1
ATOM 825 O O . GLY A 1 107 ? -12.608 5.194 16.641 1.00 59.50 107 GLY A O 1
ATOM 826 N N . GLY A 1 108 ? -14.266 4.056 15.667 1.00 64.19 108 GLY A N 1
ATOM 827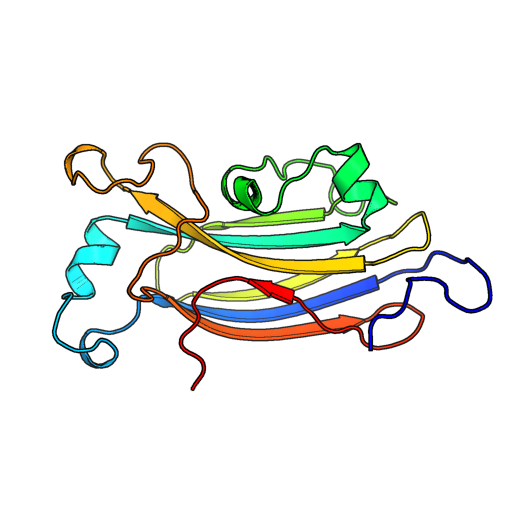 C CA . GLY A 1 108 ? -14.211 4.793 14.396 1.00 64.19 108 GLY A CA 1
ATOM 828 C C . GLY A 1 108 ? -13.673 3.978 13.218 1.00 64.19 108 GLY A C 1
ATOM 829 O O . GLY A 1 108 ? -13.345 2.794 13.350 1.00 64.19 108 GLY A O 1
ATOM 830 N N . LEU A 1 109 ? -13.666 4.593 12.031 1.00 73.31 109 LEU A N 1
ATOM 831 C CA . LEU A 1 109 ? -13.316 3.906 10.788 1.00 73.31 109 LEU A CA 1
ATOM 832 C C . LEU A 1 109 ? -11.870 3.408 10.858 1.00 73.31 109 LEU A C 1
ATOM 834 O O . LEU A 1 109 ? -10.940 4.199 11.022 1.00 73.31 109 LEU A O 1
ATOM 838 N N . GLN A 1 110 ? -11.708 2.093 10.736 1.00 74.38 110 GLN A N 1
ATOM 839 C CA . GLN A 1 110 ? -10.408 1.447 10.644 1.00 74.38 110 GLN A CA 1
ATOM 840 C C . GLN A 1 110 ? -10.135 1.091 9.189 1.00 74.38 110 GLN A C 1
ATOM 842 O O . GLN A 1 110 ? -10.997 0.520 8.517 1.00 74.38 110 GLN A O 1
ATOM 847 N N . THR A 1 111 ? -8.926 1.390 8.738 1.00 77.75 111 THR A N 1
ATOM 848 C CA . THR A 1 111 ? -8.498 1.211 7.355 1.00 77.75 111 THR A CA 1
ATOM 849 C C . THR A 1 111 ? -7.255 0.337 7.318 1.00 77.75 111 THR A C 1
ATOM 851 O O . THR A 1 111 ? -6.327 0.541 8.099 1.00 77.75 111 THR A O 1
ATOM 854 N N . ALA A 1 112 ? -7.243 -0.621 6.393 1.00 79.88 112 ALA A N 1
ATOM 855 C CA . ALA A 1 112 ? -6.045 -1.308 5.934 1.00 79.88 112 ALA A CA 1
ATOM 856 C C . ALA A 1 112 ? -5.787 -0.881 4.486 1.00 79.88 112 ALA A C 1
ATOM 858 O O . ALA A 1 112 ? -6.695 -0.961 3.654 1.00 79.88 112 ALA A O 1
ATOM 859 N N . LEU A 1 113 ? -4.574 -0.409 4.224 1.00 81.69 113 LEU A N 1
ATOM 860 C CA . LEU A 1 113 ? -4.150 0.222 2.984 1.00 81.69 113 LEU A CA 1
ATOM 861 C C . LEU A 1 113 ? -2.935 -0.518 2.435 1.00 81.69 113 LEU A C 1
ATOM 863 O O . LEU A 1 113 ? -1.917 -0.608 3.118 1.00 81.69 113 LEU A O 1
ATOM 867 N N . LEU A 1 114 ? -3.042 -1.010 1.203 1.00 81.44 114 LEU A N 1
ATOM 868 C CA . LEU A 1 114 ? -1.914 -1.532 0.433 1.00 81.44 114 LEU A CA 1
ATOM 869 C C . LEU A 1 114 ? -1.699 -0.628 -0.783 1.00 81.44 114 LEU A C 1
ATOM 871 O O . LEU A 1 114 ? -2.619 -0.451 -1.588 1.00 81.44 114 LEU A O 1
ATOM 875 N N . LEU A 1 115 ? -0.504 -0.047 -0.891 1.00 81.88 115 LEU A N 1
ATOM 876 C CA . LEU A 1 115 ? -0.159 0.960 -1.897 1.00 81.88 115 LEU A CA 1
ATOM 877 C C . LEU A 1 115 ? 1.133 0.597 -2.635 1.00 81.88 115 LEU A C 1
ATOM 879 O O . LEU A 1 115 ? 2.154 0.398 -1.975 1.00 81.88 115 LEU A O 1
ATOM 883 N N . PRO A 1 116 ? 1.139 0.574 -3.979 1.00 80.06 116 PRO A N 1
ATOM 884 C CA . PRO A 1 116 ? 2.354 0.435 -4.757 1.00 80.06 116 PRO A CA 1
ATOM 885 C C . PRO A 1 116 ? 3.120 1.759 -4.784 1.00 80.06 116 PRO A C 1
ATOM 887 O O . PRO A 1 116 ? 2.547 2.838 -4.943 1.00 80.06 116 PRO A O 1
ATOM 890 N N . CYS A 1 117 ? 4.434 1.646 -4.656 1.00 82.62 117 CYS A N 1
ATOM 891 C CA . CYS A 1 117 ? 5.380 2.743 -4.599 1.00 82.62 117 CYS A CA 1
ATOM 892 C C . CYS A 1 117 ? 6.490 2.533 -5.623 1.00 82.62 117 CYS A C 1
ATOM 894 O O . CYS A 1 117 ? 6.904 1.406 -5.900 1.00 82.62 117 CYS A O 1
ATOM 896 N N . TRP A 1 118 ? 7.027 3.633 -6.133 1.00 82.31 118 TRP A N 1
ATOM 897 C CA . TRP A 1 118 ? 8.154 3.624 -7.067 1.00 82.31 118 TRP A CA 1
ATOM 898 C C . TRP A 1 118 ? 9.050 4.834 -6.847 1.00 82.31 118 TRP A C 1
ATOM 900 O O . TRP A 1 118 ? 8.611 5.884 -6.372 1.00 82.31 118 TRP A O 1
ATOM 910 N N . LYS A 1 119 ? 10.305 4.683 -7.246 1.00 86.06 119 LYS A N 1
ATOM 911 C CA . LYS A 1 119 ? 11.241 5.785 -7.462 1.00 86.06 119 LYS A CA 1
ATOM 912 C C . LYS A 1 119 ? 12.082 5.485 -8.689 1.00 86.06 119 LYS A C 1
ATOM 914 O O . LYS A 1 119 ? 12.251 4.326 -9.061 1.00 86.06 119 LYS A O 1
ATOM 919 N N . GLN A 1 120 ? 12.632 6.510 -9.316 1.00 85.12 120 GLN A N 1
ATOM 920 C CA . GLN A 1 120 ? 13.652 6.319 -10.336 1.00 85.12 120 GLN A CA 1
ATOM 921 C C . GLN A 1 120 ? 14.959 5.868 -9.691 1.00 85.12 120 GLN A C 1
ATOM 923 O O . GLN A 1 120 ? 15.382 6.408 -8.676 1.00 85.12 120 GLN A O 1
ATOM 928 N N . LYS A 1 121 ? 15.659 4.939 -10.334 1.00 86.19 121 LYS A N 1
ATOM 929 C CA . LYS A 1 121 ? 17.039 4.592 -9.972 1.00 86.19 121 LYS A CA 1
ATOM 930 C C . LYS A 1 121 ? 18.011 5.735 -10.274 1.00 86.19 121 LYS A C 1
ATOM 932 O O . LYS A 1 121 ? 19.083 5.816 -9.683 1.00 86.19 121 LYS A O 1
ATOM 937 N N . SER A 1 122 ? 17.659 6.608 -11.222 1.00 83.38 122 SER A N 1
ATOM 938 C CA . SER A 1 122 ? 18.459 7.774 -11.588 1.00 83.38 122 SER A CA 1
ATOM 939 C C . SER A 1 122 ? 17.597 8.918 -12.107 1.00 83.38 122 SER A C 1
ATOM 941 O O . SER A 1 122 ? 16.750 8.719 -12.975 1.00 83.38 122 SER A O 1
ATOM 943 N N . ALA A 1 123 ? 17.895 10.142 -11.664 1.00 82.38 123 ALA A N 1
ATOM 944 C CA . ALA A 1 123 ? 17.298 11.363 -12.208 1.00 82.38 123 ALA A CA 1
ATOM 945 C C . ALA A 1 123 ? 17.620 11.576 -13.704 1.00 82.38 123 ALA A C 1
ATOM 947 O O . ALA A 1 123 ? 16.913 12.309 -14.393 1.00 82.38 123 ALA A O 1
ATOM 948 N N . ALA A 1 124 ? 18.664 10.921 -14.227 1.00 81.62 124 ALA A N 1
ATOM 949 C CA . ALA A 1 124 ? 19.065 11.023 -15.629 1.00 81.62 124 ALA A CA 1
ATOM 950 C C . ALA A 1 124 ? 18.055 10.395 -16.606 1.00 81.62 124 ALA A C 1
ATOM 952 O O . ALA A 1 124 ? 18.106 10.693 -17.798 1.00 81.62 124 ALA A O 1
ATOM 953 N N . PHE A 1 125 ? 17.141 9.543 -16.127 1.00 76.00 125 PHE A N 1
ATOM 954 C CA . PHE A 1 125 ? 16.128 8.913 -16.978 1.00 76.00 125 PHE A CA 1
ATOM 955 C C . PHE A 1 125 ? 14.988 9.863 -17.366 1.00 76.00 125 PHE A C 1
ATOM 957 O O . PHE A 1 125 ? 14.272 9.583 -18.325 1.00 76.00 125 PHE A O 1
ATOM 964 N N . GLY A 1 126 ? 14.856 11.010 -16.688 1.00 69.38 126 GLY A N 1
ATOM 965 C CA . GLY A 1 126 ? 13.989 12.107 -17.121 1.00 69.38 126 GLY A CA 1
ATOM 966 C C . GLY A 1 126 ? 12.487 11.861 -16.958 1.00 69.38 126 GLY A C 1
ATOM 967 O O . GLY A 1 126 ? 11.695 12.617 -17.520 1.00 69.38 126 GLY A O 1
ATOM 968 N N . TYR A 1 127 ? 12.072 10.842 -16.197 1.00 70.88 127 TYR A N 1
ATOM 969 C CA . TYR A 1 127 ? 10.658 10.668 -15.857 1.00 70.88 127 TYR A CA 1
ATOM 970 C C . TYR A 1 127 ? 10.224 11.701 -14.796 1.00 70.88 127 TYR A C 1
ATOM 972 O O . TYR A 1 127 ? 11.059 12.201 -14.038 1.00 70.88 127 TYR A O 1
ATOM 980 N N . PRO A 1 128 ? 8.926 12.033 -14.690 1.00 71.62 128 PRO A N 1
ATOM 981 C CA . PRO A 1 128 ? 8.403 12.988 -13.703 1.00 71.62 128 PRO A CA 1
ATOM 982 C C . PRO A 1 128 ? 8.233 12.375 -12.295 1.00 71.62 128 PRO A C 1
ATOM 984 O O . PRO A 1 128 ? 7.299 12.714 -11.573 1.00 71.62 128 PRO A O 1
ATOM 987 N N . VAL A 1 129 ? 9.105 11.441 -11.912 1.00 74.75 129 VAL A N 1
ATOM 988 C CA . VAL A 1 129 ? 9.055 10.697 -10.640 1.00 74.75 129 VAL A CA 1
ATOM 989 C C . VAL A 1 129 ? 10.311 11.034 -9.823 1.00 74.75 129 VAL A C 1
ATOM 991 O O . VAL A 1 129 ? 11.343 11.363 -10.395 1.00 74.75 129 VAL A O 1
ATOM 994 N N . SER A 1 130 ? 10.280 10.988 -8.493 1.00 81.31 130 SER A N 1
ATOM 995 C CA . SER A 1 130 ? 11.499 11.247 -7.707 1.00 81.31 130 SER A CA 1
ATOM 996 C C . SER A 1 130 ? 12.536 10.131 -7.903 1.00 81.31 130 SER A C 1
ATOM 998 O O . SER A 1 130 ? 12.163 8.973 -8.088 1.00 81.31 130 SER A O 1
ATOM 1000 N N . ALA A 1 131 ? 13.828 10.474 -7.889 1.00 84.81 131 ALA A N 1
ATOM 1001 C CA . ALA A 1 131 ? 14.923 9.500 -7.823 1.00 84.81 131 ALA A CA 1
ATOM 1002 C C . ALA A 1 131 ? 15.400 9.243 -6.381 1.00 84.81 131 ALA A C 1
ATOM 1004 O O . ALA A 1 131 ? 16.024 8.223 -6.093 1.00 84.81 131 ALA A O 1
ATOM 1005 N N . ASP A 1 132 ? 15.076 10.160 -5.470 1.00 85.75 132 ASP A N 1
ATOM 1006 C CA . ASP A 1 132 ? 15.543 10.131 -4.085 1.00 85.75 132 ASP A CA 1
ATOM 1007 C C . ASP A 1 132 ? 14.508 9.488 -3.152 1.00 85.75 132 ASP A C 1
ATOM 1009 O O . ASP A 1 132 ? 14.865 8.794 -2.200 1.00 85.75 132 ASP A O 1
ATOM 1013 N N . GLU A 1 133 ? 13.219 9.660 -3.454 1.00 86.19 133 GLU A N 1
ATOM 1014 C CA . GLU A 1 133 ? 12.107 9.241 -2.600 1.00 86.19 133 GLU A CA 1
ATOM 1015 C C . GLU A 1 133 ? 11.116 8.356 -3.354 1.00 86.19 133 GLU A C 1
ATOM 1017 O O . GLU A 1 133 ? 10.828 8.570 -4.532 1.00 86.19 133 GLU A O 1
ATOM 1022 N N . PHE A 1 134 ? 10.555 7.372 -2.651 1.00 87.00 134 PHE A N 1
ATOM 1023 C CA . PHE A 1 134 ? 9.430 6.600 -3.159 1.00 87.00 134 PHE A CA 1
ATOM 1024 C C . PHE A 1 134 ? 8.155 7.441 -3.123 1.00 87.00 134 PHE A C 1
ATOM 1026 O O . PHE A 1 134 ? 7.843 8.072 -2.115 1.00 87.00 134 PHE A O 1
ATOM 1033 N N . VAL A 1 135 ? 7.385 7.414 -4.208 1.00 83.62 135 VAL A N 1
ATOM 1034 C CA . VAL A 1 135 ? 6.148 8.195 -4.340 1.00 83.62 135 VAL A CA 1
ATOM 1035 C C . VAL A 1 135 ? 4.984 7.326 -4.801 1.00 83.62 135 VAL A C 1
ATOM 1037 O O . VAL A 1 135 ? 5.179 6.314 -5.473 1.00 83.62 135 VAL A O 1
ATOM 1040 N N . VAL A 1 136 ? 3.761 7.755 -4.485 1.00 79.38 136 VAL A N 1
ATOM 1041 C CA . VAL A 1 136 ? 2.543 7.267 -5.144 1.00 79.38 136 VAL A CA 1
ATOM 1042 C C . VAL A 1 136 ? 2.406 8.059 -6.449 1.00 79.38 136 VAL A C 1
ATOM 1044 O O . VAL A 1 136 ? 2.254 9.277 -6.410 1.00 79.38 136 VAL A O 1
ATOM 1047 N N . TYR A 1 137 ? 2.494 7.417 -7.615 1.00 65.88 137 TYR A N 1
ATOM 1048 C CA . TYR A 1 137 ? 2.426 8.110 -8.914 1.00 65.88 137 TYR A CA 1
ATOM 1049 C C . TYR A 1 137 ? 1.468 7.384 -9.857 1.00 65.88 137 TYR A C 1
ATOM 1051 O O . TYR A 1 137 ? 1.747 6.261 -10.239 1.00 65.88 137 TYR A O 1
ATOM 1059 N N . PRO A 1 138 ? 0.338 7.967 -10.271 1.00 58.22 138 PRO A N 1
ATOM 1060 C CA . PRO A 1 138 ? -0.569 7.291 -11.192 1.00 58.22 138 PRO A CA 1
ATOM 1061 C C . PRO A 1 138 ? 0.117 7.102 -12.554 1.00 58.22 138 PRO A C 1
ATOM 1063 O O . PRO A 1 138 ? 0.129 8.000 -13.393 1.00 58.22 138 PRO A O 1
ATOM 1066 N N . MET A 1 139 ? 0.719 5.935 -12.763 1.00 56.69 139 MET A N 1
ATOM 1067 C CA . MET A 1 139 ? 1.251 5.530 -14.056 1.00 56.69 139 MET A CA 1
ATOM 1068 C C . MET A 1 139 ? 0.070 5.189 -14.957 1.00 56.69 139 MET A C 1
ATOM 1070 O O . MET A 1 139 ? -0.810 4.433 -14.557 1.00 56.69 139 MET A O 1
ATOM 1074 N N . VAL A 1 140 ? 0.046 5.758 -16.163 1.00 51.44 140 VAL A N 1
ATOM 1075 C CA . VAL A 1 140 ? -0.996 5.466 -17.161 1.00 51.44 140 VAL A CA 1
ATOM 1076 C C . VAL A 1 140 ? -1.013 3.973 -17.504 1.00 51.44 140 VAL A C 1
ATOM 1078 O O . VAL A 1 140 ? -2.088 3.411 -17.687 1.00 51.44 140 VAL A O 1
ATOM 1081 N N . ASP A 1 141 ? 0.160 3.331 -17.481 1.00 54.81 141 ASP A N 1
ATOM 1082 C CA . ASP A 1 141 ? 0.317 1.893 -17.666 1.00 54.81 141 ASP A CA 1
ATOM 1083 C C . ASP A 1 141 ? 0.763 1.216 -16.360 1.00 54.81 141 ASP A C 1
ATOM 1085 O O . ASP A 1 141 ? 1.756 1.641 -15.751 1.00 54.81 141 ASP A O 1
ATOM 1089 N N . PRO A 1 142 ? 0.062 0.161 -15.901 1.00 57.53 142 PRO A N 1
ATOM 1090 C CA . PRO A 1 142 ? 0.471 -0.580 -14.718 1.00 57.53 142 PRO A CA 1
ATOM 1091 C C . PRO A 1 142 ? 1.811 -1.260 -14.995 1.00 57.53 142 PRO A C 1
ATOM 1093 O O . PRO A 1 142 ? 1.979 -1.899 -16.026 1.00 57.53 142 PRO A O 1
ATOM 1096 N N . LEU A 1 143 ? 2.774 -1.129 -14.080 1.00 65.81 143 LEU A N 1
ATOM 1097 C CA . LEU A 1 143 ? 4.085 -1.790 -14.197 1.00 65.81 143 LEU A CA 1
ATOM 1098 C C . LEU A 1 143 ? 4.261 -2.958 -13.233 1.00 65.81 143 LEU A C 1
ATOM 1100 O O . LEU A 1 143 ? 5.249 -3.688 -13.305 1.00 65.81 143 LEU A O 1
ATOM 1104 N N . LEU A 1 144 ? 3.302 -3.117 -12.328 1.00 67.12 144 LEU A N 1
ATOM 1105 C CA . LEU A 1 144 ? 3.297 -4.139 -11.305 1.00 67.12 144 LEU A CA 1
ATOM 1106 C C . LEU A 1 144 ? 2.087 -5.039 -11.523 1.00 67.12 144 LEU A C 1
ATOM 1108 O O . LEU A 1 144 ? 0.945 -4.583 -11.574 1.00 67.12 144 LEU A O 1
ATOM 1112 N N . HIS A 1 145 ? 2.362 -6.329 -11.633 1.00 71.50 145 HIS A N 1
ATOM 1113 C CA . HIS A 1 145 ? 1.387 -7.355 -11.352 1.00 71.50 145 HIS A CA 1
ATOM 1114 C C . HIS A 1 145 ? 1.198 -7.427 -9.844 1.00 71.50 145 HIS A C 1
ATOM 1116 O O . HIS A 1 145 ? 2.170 -7.592 -9.100 1.00 71.50 145 HIS A O 1
ATOM 1122 N N . VAL A 1 146 ? -0.052 -7.313 -9.415 1.00 71.25 146 VAL A N 1
ATOM 1123 C CA . VAL A 1 146 ? -0.426 -7.389 -8.010 1.00 71.25 146 VAL A CA 1
ATOM 1124 C C . VAL A 1 146 ? -1.595 -8.342 -7.896 1.00 71.25 146 VAL A C 1
ATOM 1126 O O . VAL A 1 146 ? -2.682 -8.058 -8.395 1.00 71.25 146 VAL A O 1
ATOM 1129 N N . ASP A 1 147 ? -1.342 -9.468 -7.251 1.00 73.75 147 ASP A N 1
ATOM 1130 C CA . ASP A 1 147 ? -2.360 -10.417 -6.826 1.00 73.75 147 ASP A CA 1
ATOM 1131 C C . ASP A 1 147 ? -2.365 -10.397 -5.302 1.00 73.75 147 ASP A C 1
ATOM 1133 O O . ASP A 1 147 ? -1.355 -10.737 -4.693 1.00 73.75 147 ASP A O 1
ATOM 1137 N N . ALA A 1 148 ? -3.430 -9.886 -4.686 1.00 72.12 148 ALA A N 1
ATOM 1138 C CA . ALA A 1 148 ? -3.460 -9.648 -3.249 1.00 72.12 148 ALA A CA 1
ATOM 1139 C C . ALA A 1 148 ? -4.793 -10.057 -2.626 1.00 72.12 148 ALA A C 1
ATOM 1141 O O . ALA A 1 148 ? -5.858 -9.575 -3.018 1.00 72.12 148 ALA A O 1
ATOM 1142 N N . GLU A 1 149 ? -4.708 -10.870 -1.580 1.00 76.44 149 GLU A N 1
ATOM 1143 C CA . GLU A 1 149 ? -5.798 -11.162 -0.664 1.00 76.44 149 GLU A CA 1
ATOM 1144 C C . GLU A 1 149 ? -5.584 -10.374 0.632 1.00 76.44 149 GLU A C 1
ATOM 1146 O O . GLU A 1 149 ? -4.571 -10.519 1.318 1.00 76.44 149 GLU A O 1
ATOM 1151 N N . ILE A 1 150 ? -6.550 -9.515 0.972 1.00 74.38 150 ILE A N 1
ATOM 1152 C CA . ILE A 1 150 ? -6.536 -8.729 2.209 1.00 74.38 150 ILE A CA 1
ATOM 1153 C C . ILE A 1 150 ? -7.711 -9.172 3.074 1.00 74.38 150 ILE A C 1
ATOM 1155 O O . ILE A 1 150 ? -8.869 -8.874 2.778 1.00 74.38 150 ILE A O 1
ATOM 1159 N N . ALA A 1 151 ? -7.404 -9.830 4.187 1.00 77.75 151 ALA A N 1
ATOM 1160 C CA . ALA A 1 151 ? -8.369 -10.155 5.223 1.00 77.75 151 ALA A CA 1
ATOM 1161 C C . ALA A 1 151 ? -8.161 -9.226 6.420 1.00 77.75 151 ALA A C 1
ATOM 1163 O O . ALA A 1 151 ? -7.221 -9.376 7.205 1.00 77.75 151 ALA A O 1
ATOM 1164 N N . PHE A 1 152 ? -9.069 -8.262 6.575 1.00 76.00 152 PHE A N 1
ATOM 1165 C CA . PHE A 1 152 ? -9.100 -7.398 7.745 1.00 76.00 152 PHE A CA 1
ATOM 1166 C C . PHE A 1 152 ? -10.190 -7.850 8.710 1.00 76.00 152 PHE A C 1
ATOM 1168 O O . PHE A 1 152 ? -11.381 -7.776 8.408 1.00 76.00 152 PHE A O 1
ATOM 1175 N N . GLN A 1 153 ? -9.777 -8.318 9.882 1.00 75.19 153 GLN A N 1
ATOM 1176 C CA . GLN A 1 153 ? -10.666 -8.762 10.943 1.00 75.19 153 GLN A CA 1
ATOM 1177 C C . GLN A 1 153 ? -10.560 -7.812 12.130 1.00 75.19 153 GLN A C 1
ATOM 1179 O O . GLN A 1 153 ? -9.482 -7.628 12.690 1.00 75.19 153 GLN A O 1
ATOM 1184 N N . ASN A 1 154 ? -11.682 -7.258 12.567 1.00 71.50 154 ASN A N 1
ATOM 1185 C CA . ASN A 1 154 ? -11.781 -6.552 13.838 1.00 71.50 154 ASN A CA 1
ATOM 1186 C C . ASN A 1 154 ? -12.645 -7.376 14.822 1.00 71.50 154 ASN A C 1
ATOM 1188 O O . ASN A 1 154 ? -13.198 -8.414 14.441 1.00 71.50 154 ASN A O 1
ATOM 1192 N N . PRO A 1 155 ? -12.798 -6.951 16.089 1.00 68.88 155 PRO A N 1
ATOM 1193 C CA . PRO A 1 155 ? -13.647 -7.651 17.060 1.00 68.88 155 PRO A CA 1
ATOM 1194 C C . PRO A 1 155 ? -15.123 -7.791 16.650 1.00 68.88 155 PRO A C 1
ATOM 1196 O O . PRO A 1 155 ? -15.858 -8.554 17.270 1.00 68.88 155 PRO A O 1
ATOM 1199 N N . TYR A 1 156 ? -15.560 -7.050 15.632 1.00 67.19 156 TYR A N 1
ATOM 1200 C CA . TYR A 1 156 ? -16.941 -6.960 15.165 1.00 67.19 156 TYR A CA 1
ATOM 1201 C C . TYR A 1 156 ? -17.188 -7.718 13.851 1.00 67.19 156 TYR A C 1
ATOM 1203 O O . TYR A 1 156 ? -18.333 -7.801 13.410 1.00 67.19 156 TYR A O 1
ATOM 1211 N N . GLY A 1 157 ? -16.149 -8.298 13.239 1.00 63.56 157 GLY A N 1
ATOM 1212 C CA . GLY A 1 157 ? -16.248 -9.093 12.016 1.00 63.56 157 GLY A CA 1
ATOM 1213 C C . GLY A 1 157 ? -15.166 -8.765 10.987 1.00 63.56 157 GLY A C 1
ATOM 1214 O O . GLY A 1 157 ? -14.113 -8.216 11.309 1.00 63.56 157 GLY A O 1
ATOM 1215 N N . TYR A 1 158 ? -15.431 -9.135 9.734 1.00 63.97 158 TYR A N 1
ATOM 1216 C CA . TYR A 1 158 ? -14.570 -8.804 8.602 1.00 63.97 158 TYR A CA 1
ATOM 1217 C C . TYR A 1 158 ? -14.941 -7.436 8.034 1.00 63.97 158 TYR A C 1
ATOM 1219 O O . TYR A 1 158 ? -16.117 -7.145 7.810 1.00 63.97 158 TYR A O 1
ATOM 1227 N N . LEU A 1 159 ? -13.931 -6.610 7.789 1.00 64.12 159 LEU A N 1
ATOM 1228 C CA . LEU A 1 159 ? -14.072 -5.310 7.149 1.00 64.12 159 LEU A CA 1
ATOM 1229 C C . LEU A 1 159 ? -13.479 -5.343 5.736 1.00 64.12 159 LEU A C 1
ATOM 1231 O O . LEU A 1 159 ? -12.531 -6.090 5.487 1.00 64.12 159 LEU A O 1
ATOM 1235 N N . PRO A 1 160 ? -14.010 -4.529 4.806 1.00 59.25 160 PRO A N 1
ATOM 1236 C CA . PRO A 1 160 ? -13.399 -4.376 3.495 1.00 59.25 160 PRO A CA 1
ATOM 1237 C C . PRO A 1 160 ? -12.014 -3.729 3.638 1.00 59.25 160 PRO A C 1
ATOM 1239 O O . PRO A 1 160 ? -11.878 -2.683 4.272 1.00 59.25 160 PRO A O 1
ATOM 1242 N N . GLY A 1 161 ? -10.991 -4.348 3.047 1.00 59.75 161 GLY A N 1
ATOM 1243 C CA . GLY A 1 161 ? -9.691 -3.710 2.834 1.00 59.75 161 GLY A CA 1
ATOM 1244 C C . GLY A 1 161 ? -9.764 -2.703 1.684 1.00 59.75 161 GLY A C 1
ATOM 1245 O O . GLY A 1 161 ? -10.545 -2.889 0.747 1.00 59.75 161 GLY A O 1
ATOM 1246 N N . LEU A 1 162 ? -8.963 -1.637 1.748 1.00 63.12 162 LEU A N 1
ATOM 1247 C CA . LEU A 1 162 ? -8.815 -0.694 0.643 1.00 63.12 162 LEU A CA 1
ATOM 1248 C C . LEU A 1 162 ? -7.507 -0.992 -0.087 1.00 63.12 162 LEU A C 1
ATOM 1250 O O . LEU A 1 162 ? -6.411 -0.762 0.423 1.00 63.12 162 LEU A O 1
ATOM 1254 N N . LEU A 1 163 ? -7.640 -1.510 -1.304 1.00 60.22 163 LEU A N 1
ATOM 1255 C CA . LEU A 1 163 ? -6.538 -1.627 -2.244 1.00 60.22 163 LEU A CA 1
ATOM 1256 C C . LEU A 1 163 ? -6.517 -0.346 -3.088 1.00 60.22 163 LEU A C 1
ATOM 1258 O O . LEU A 1 163 ? -7.504 -0.045 -3.762 1.00 60.22 163 LEU A O 1
ATOM 1262 N N . TYR A 1 164 ? -5.433 0.425 -3.032 1.00 57.22 164 TYR A N 1
ATOM 1263 C CA . TYR A 1 164 ? -5.330 1.689 -3.764 1.00 57.22 164 TYR A CA 1
ATOM 1264 C C . TYR A 1 164 ? -4.188 1.615 -4.779 1.00 57.22 164 TYR A C 1
ATOM 1266 O O . TYR A 1 164 ? -3.063 1.270 -4.436 1.00 57.22 164 TYR A O 1
ATOM 1274 N N . GLY A 1 165 ? -4.490 1.893 -6.047 1.00 50.06 165 GLY A N 1
ATOM 1275 C CA . GLY A 1 165 ? -3.545 1.757 -7.157 1.00 50.06 165 GLY A CA 1
ATOM 1276 C C . GLY A 1 165 ? -4.219 1.278 -8.443 1.00 50.06 165 GLY A C 1
ATOM 1277 O O . GLY A 1 165 ? -5.323 0.735 -8.421 1.00 50.06 165 GLY A O 1
ATOM 1278 N N . LEU A 1 166 ? -3.556 1.504 -9.579 1.00 43.44 166 LEU A N 1
ATOM 1279 C CA . LEU A 1 166 ? -3.939 0.915 -10.862 1.00 43.44 166 LEU A CA 1
ATOM 1280 C C . LEU A 1 166 ? -3.380 -0.503 -10.910 1.00 43.44 166 LEU A C 1
ATOM 1282 O O . LEU A 1 166 ? -2.248 -0.726 -11.335 1.00 43.44 166 LEU A O 1
ATOM 1286 N N . PHE A 1 167 ? -4.165 -1.448 -10.411 1.00 49.09 167 PHE A N 1
ATOM 1287 C CA . PHE A 1 167 ? -3.828 -2.859 -10.490 1.00 49.09 167 PHE A CA 1
ATOM 1288 C C . PHE A 1 167 ? -4.521 -3.469 -11.703 1.00 49.09 167 PHE A C 1
ATOM 1290 O O . PHE A 1 167 ? -5.720 -3.243 -11.897 1.00 49.09 167 PHE A O 1
ATOM 1297 N N . PRO A 1 168 ? -3.805 -4.245 -12.528 1.00 39.75 168 PRO A N 1
ATOM 1298 C CA . PRO A 1 168 ? -4.451 -5.080 -13.519 1.00 39.75 168 PRO A CA 1
ATOM 1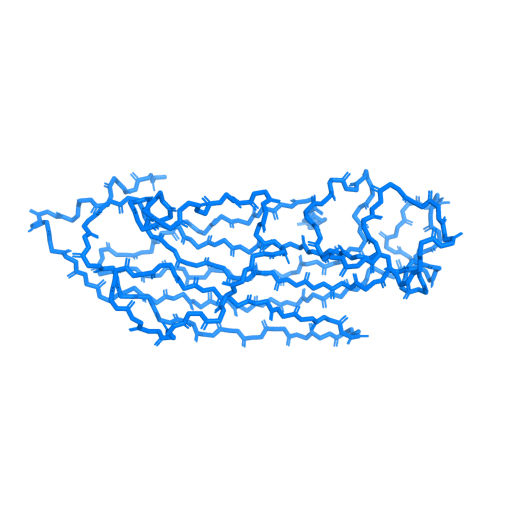299 C C . PRO A 1 168 ? -5.157 -6.221 -12.776 1.00 39.75 168 PRO A C 1
ATOM 1301 O O . PRO A 1 168 ? -4.565 -7.264 -12.509 1.00 39.75 168 PRO A O 1
ATOM 1304 N N . PHE A 1 169 ? -6.419 -6.007 -12.404 1.00 35.22 169 PHE A N 1
ATOM 1305 C CA . PHE A 1 169 ? -7.296 -7.092 -11.977 1.00 35.22 169 PHE A CA 1
ATOM 1306 C C . PHE A 1 169 ? -7.596 -7.960 -13.203 1.00 35.22 169 PHE A C 1
ATOM 1308 O O . PHE A 1 169 ? -7.989 -7.433 -14.247 1.00 35.22 169 PHE A O 1
ATOM 1315 N N . LYS A 1 170 ? -7.363 -9.270 -13.094 1.00 33.88 170 LYS A N 1
ATOM 1316 C CA . LYS A 1 170 ? -7.860 -10.238 -14.078 1.00 33.88 170 LYS A CA 1
ATOM 1317 C C . LYS A 1 170 ? -9.348 -10.491 -13.881 1.00 33.88 170 LYS A C 1
ATOM 1319 O O . LYS A 1 170 ? -9.777 -10.548 -12.708 1.00 33.88 170 LYS A O 1
#

Foldseek 3Di:
DFDQQDDVPFDWDKKKKWKWKWKFFDQQVRFDPDDRLVVVLVWKWKKKKKKKAFPVQCVVVVHDPQCRQQDDQPDDAADERHIHMDIGTDNGRDTDTDMHMYGYPGGGGMAIEMAMWMATCDCVVVDPGHNVTIGRDQDPTDGMAMDMDIFMAGPVGTDDYDYDHPHPDD

Radius of gyration: 17.2 Å; chains: 1; bounding box: 42×27×50 Å

Sequence (170 aa):
MFADGHGPWGGGGRSRVHVDATLRPLKEDEVQDTITVRRLSDYFDFGVVLATYSADAALAAGFDDRAACSWNFSNDSNAEGRLQGQFYPMDSDQTLQVNATFYPSQGGLQTALLLPCWKQKSAAFGYPVSADEFVVYPMVDPLLHVDAEIAFQNPYGYLPGLLYGLFPFK

pLDDT: mean 70.56, std 13.26, range [32.66, 87.81]

Organism: NCBI:txid2077276

=== Feature glossary ===
The record interleaves many kinds of information about one protein. Here is each kind framed as the question it answers.

Q: What does the local fold look like, residue by residue?
A: The Foldseek 3Di string encodes local tertiary geometry as a 20-letter alphabet — one character per residue — derived from the relative positions of nearby Cα atoms. Unlike the amino-acid sequence, 3Di is a direct function of the 3D structure, so two proteins with the same fold have similar 3Di strings even at low sequence identity.

Q: Which residues are in helices, strands, or loops?
A: The SS8 string is DSSP's per-residue secondary-structure call. α-helix (H) means an i→i+4 H-bond ladder; β-strand (E) means the residue participates in a β-sheet; 3₁₀ (G) and π (I) are tighter and wider helices; T/S are turns/bends; '-' is loop.

Q: How big and how compact is the whole molecule?
A: Radius of gyration (Rg) is the root-mean-square distance of Cα atoms from their centroid — a single number for overall size and compactness. A globular domain of N residues has Rg ≈ 2.2·N^0.38 Å; an extended or disordered chain has a much larger Rg. The Cα contact count is the number of residue pairs whose Cα atoms are within 8 Å and are more than four positions apart in sequence — a standard proxy for tertiary packing density. The bounding box is the smallest axis-aligned box enclosing all Cα atoms.

Q: Where is each backbone atom in 3D?
A: Structure coordinates are given as an mmCIF _atom_site loop: one row per atom with element, residue name, chain id, sequence number, and x/y/z position in Å. Only the four main-chain atoms per residue are included here; side chains are omitted to keep the record compact.

Q: What is the amino-acid chain?
A: Primary structure: the covalent order of the twenty standard amino acids along the backbone. Two proteins with the same sequence will (almost always) fold to the same structure; two with 30% identity often share a fold but not the details.

Q: What if only a Cα trace is available?
A: Three-state secondary structure (P-SEA) collapses the eight DSSP classes into helix (a), strand (b), and coil (c). P-SEA assigns these from Cα geometry alone — distances and angles — without requiring backbone oxygens, so it works on any Cα trace.

Q: What family and function is it annotated with?
A: Database cross-references. InterPro integrates a dozen domain/family signature databases into unified entries with residue-range hits. GO terms attach function/process/location labels with evidence codes. CATH codes position the fold in a four-level structural taxonomy. Organism is the NCBI-taxonomy species name.

Q: How confident is the AlphaFold model at each residue?
A: pLDDT is the predicted lDDT-Cα score: AlphaFold's confidence that the local environment of each residue (all inter-atomic distances within 15 Å) is correctly placed. It is a per-residue number between 0 and 100, with higher meaning more reliable.

Q: How mobile is each atom in the crystal?
A: B-factor (Debye–Waller factor) reflects atomic displacement in the crystal lattice. It is an experimental observable (units Å²), not a prediction; low values mean the atom is pinned down, high values mean it moves or is heterogeneous across the crystal.

Q: Which residues are buried vs exposed?
A: SASA measures how much of the protein is reachable by solvent. It is computed by rolling a water-sized probe over the atomic surface and summing the exposed area (Å²). Per-residue SASA distinguishes core (buried, low SASA) from surface (exposed, high SASA) residues; total SASA is a whole-molecule size measure.

Q: What do the diagnostic plots show?
A: Plot images: a contact map (which residues are close in 3D, as an N×N binary image), a Ramachandran scatter (backbone torsion angles, revealing secondary-structure composition at a glance), and — for AlphaFold structures — a PAE heatmap (pairwise prediction confidence).

Q: What known structures does this most resemble?
A: The Foldseek neighbor list gives the closest experimentally determined structures in the PDB, ranked by structural alignment. TM-score near 1 means near-identical fold; near 0.3 means only rough topology match. This is how one finds what a novel AlphaFold prediction most resembles in the solved-structure universe.

Q: Are the domains correctly placed relative to each other?
A: Predicted aligned error is AlphaFold's pairwise confidence. Unlike pLDDT (per-residue), PAE is per-residue-pair and captures whether two parts of the structure are correctly placed relative to each other. Units are ångströms of expected positional error.

Q: What do the rendered images show?
A: Structure images are PyMOL renders from six orthogonal camera directions. Cartoon representation draws helices as coils and strands as arrows; sticks shows the backbone as bonds; surface shows the solvent-excluded envelope. Rainbow coloring maps sequence position to hue (blue→red, N→C); chain coloring assigns a distinct color per polypeptide.

Q: What are the backbone torsion angles?
A: φ (phi) and ψ (psi) are the two rotatable backbone dihedrals per residue: φ is the C(i-1)–N–Cα–C torsion, ψ is the N–Cα–C–N(i+1) torsion, both in degrees on (−180°, 180°]. α-helical residues cluster near (−60°, −45°); β-strand residues near (−120°, +130°). A Ramachandran plot is simply a scatter of (φ, ψ) for every residue.